Protein AF-A0A829Y9N3-F1 (afdb_monomer_lite)

Radius of gyration: 14.06 Å; chains: 1; bounding box: 29×32×42 Å

Sequence (109 aa):
MARFNVYRGEEMIGGSDLEFGDPPMGVAFGRFIPNERYKGAGAASSGVLSVCTASGVLIEASGGVHLEDQSAELGPDGMEVSVLGIASPEYGTLFPEHVTAYEHRLKSS

Structure (mmCIF, N/CA/C/O backbone):
data_AF-A0A829Y9N3-F1
#
_entry.id   AF-A0A829Y9N3-F1
#
loop_
_atom_site.group_PDB
_atom_site.id
_atom_site.type_symbol
_atom_site.label_atom_id
_atom_site.label_alt_id
_atom_site.label_comp_id
_atom_site.label_asym_id
_atom_site.label_entity_id
_atom_site.label_seq_id
_atom_site.pdbx_PDB_ins_code
_atom_site.Cartn_x
_atom_site.Cartn_y
_atom_site.Cartn_z
_atom_site.occupancy
_atom_site.B_iso_or_equiv
_atom_site.auth_seq_id
_atom_site.auth_comp_id
_atom_site.auth_asym_id
_atom_site.auth_atom_id
_atom_site.pdbx_PDB_model_num
ATOM 1 N N . MET A 1 1 ? 12.412 -9.027 4.104 1.00 63.03 1 MET A N 1
ATOM 2 C CA . MET A 1 1 ? 11.297 -9.071 3.133 1.00 63.03 1 MET A CA 1
ATOM 3 C C . MET A 1 1 ? 10.300 -8.033 3.586 1.00 63.03 1 MET A C 1
ATOM 5 O O . MET A 1 1 ? 10.098 -7.953 4.790 1.00 63.03 1 MET A O 1
ATOM 9 N N . ALA A 1 2 ? 9.762 -7.240 2.659 1.00 80.38 2 ALA A N 1
ATOM 10 C CA . ALA A 1 2 ? 8.780 -6.214 2.990 1.00 80.38 2 ALA A CA 1
ATOM 11 C C . ALA A 1 2 ? 7.503 -6.841 3.575 1.00 80.38 2 ALA A C 1
ATOM 13 O O . ALA A 1 2 ? 7.125 -7.954 3.188 1.00 80.38 2 ALA A O 1
ATOM 14 N N . ARG A 1 3 ? 6.850 -6.137 4.497 1.00 92.12 3 ARG A N 1
ATOM 15 C CA . ARG A 1 3 ? 5.621 -6.581 5.171 1.00 92.12 3 ARG A CA 1
ATOM 16 C C . ARG A 1 3 ? 4.415 -6.632 4.231 1.00 92.12 3 ARG A C 1
ATOM 18 O O . ARG A 1 3 ? 3.527 -7.474 4.413 1.00 92.12 3 ARG A O 1
ATOM 25 N N . PHE A 1 4 ? 4.401 -5.766 3.224 1.00 97.25 4 PHE A N 1
ATOM 26 C CA . PHE A 1 4 ? 3.331 -5.648 2.246 1.00 97.25 4 PHE A CA 1
ATOM 27 C C . PHE A 1 4 ? 3.869 -5.732 0.822 1.00 97.25 4 PHE A C 1
ATOM 29 O O . PHE A 1 4 ? 4.941 -5.220 0.499 1.00 97.25 4 PHE A O 1
ATOM 36 N N . ASN A 1 5 ? 3.092 -6.380 -0.038 1.00 97.19 5 ASN A N 1
ATOM 37 C CA . ASN A 1 5 ? 3.388 -6.573 -1.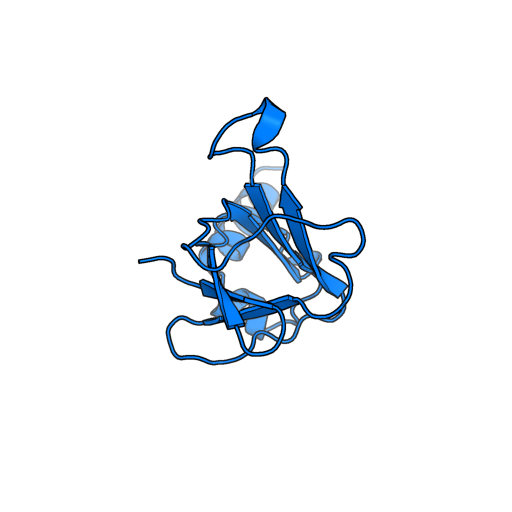448 1.00 97.19 5 ASN A CA 1
ATOM 38 C C . ASN A 1 5 ? 2.532 -5.615 -2.275 1.00 97.19 5 ASN A C 1
ATOM 40 O O . ASN A 1 5 ? 1.315 -5.571 -2.096 1.00 97.19 5 ASN A O 1
ATOM 44 N N . VAL A 1 6 ? 3.159 -4.891 -3.198 1.00 95.62 6 VAL A N 1
ATOM 45 C CA . VAL A 1 6 ? 2.485 -3.946 -4.095 1.00 95.62 6 VAL A CA 1
ATOM 46 C C . VAL A 1 6 ? 2.343 -4.579 -5.471 1.00 95.62 6 VAL A C 1
ATOM 48 O O . VAL A 1 6 ? 3.314 -5.089 -6.043 1.00 95.62 6 VAL A O 1
ATOM 51 N N . TYR A 1 7 ? 1.134 -4.515 -6.010 1.00 94.75 7 TYR A N 1
ATOM 52 C CA . TYR A 1 7 ? 0.770 -5.090 -7.294 1.00 94.75 7 TYR A C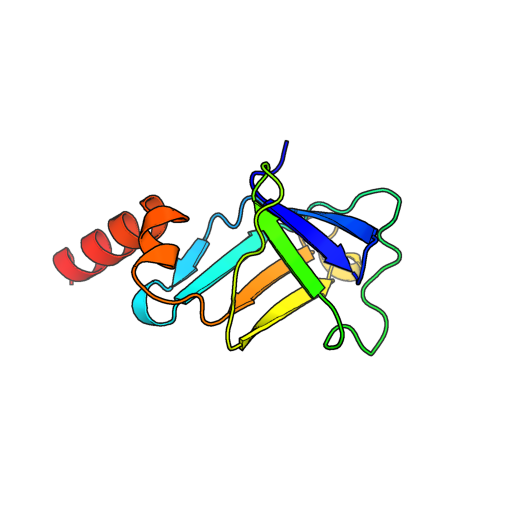A 1
ATOM 53 C C . TYR A 1 7 ? 0.310 -4.016 -8.269 1.00 94.75 7 TYR A C 1
ATOM 55 O O . TYR A 1 7 ? -0.267 -3.004 -7.876 1.00 94.75 7 TYR A O 1
ATOM 63 N N . ARG A 1 8 ? 0.549 -4.274 -9.554 1.00 91.69 8 ARG A N 1
ATOM 64 C CA . ARG A 1 8 ? -0.048 -3.566 -10.684 1.00 91.69 8 ARG A CA 1
ATOM 65 C C . ARG A 1 8 ? -0.848 -4.586 -11.489 1.00 91.69 8 ARG A C 1
ATOM 67 O O . ARG A 1 8 ? -0.270 -5.405 -12.202 1.00 91.69 8 ARG A O 1
ATOM 74 N N . GLY A 1 9 ? -2.171 -4.571 -11.342 1.00 88.88 9 GLY A N 1
ATOM 75 C CA . GLY A 1 9 ? -3.003 -5.692 -11.787 1.00 88.88 9 GLY A CA 1
ATOM 76 C C . GLY A 1 9 ? -2.616 -6.979 -11.051 1.00 88.88 9 GLY A C 1
ATOM 77 O O . GLY A 1 9 ? -2.596 -7.007 -9.827 1.00 88.88 9 GLY A O 1
ATOM 78 N N . GLU A 1 10 ? -2.269 -8.031 -11.790 1.00 88.88 10 GLU A N 1
ATOM 79 C CA . GLU A 1 10 ? -1.844 -9.322 -11.220 1.00 88.88 10 GLU A CA 1
ATOM 80 C C . GLU A 1 10 ? -0.326 -9.402 -10.962 1.00 88.88 10 GLU A C 1
ATOM 82 O O . GLU A 1 10 ? 0.169 -10.370 -10.381 1.00 88.88 10 GLU A O 1
ATOM 87 N N . GLU A 1 11 ? 0.442 -8.396 -11.389 1.00 91.56 11 GLU A N 1
ATOM 88 C CA . GLU A 1 11 ? 1.900 -8.420 -11.318 1.00 91.56 11 GLU A CA 1
ATOM 89 C C . GLU A 1 11 ? 2.412 -7.779 -10.023 1.00 91.56 11 GLU A C 1
ATOM 91 O O . GLU A 1 11 ? 2.203 -6.589 -9.786 1.00 91.56 11 GLU A O 1
ATOM 96 N N . MET A 1 12 ? 3.131 -8.543 -9.192 1.00 93.69 12 MET A N 1
ATOM 97 C CA . MET A 1 12 ? 3.847 -7.982 -8.041 1.00 93.69 12 MET A CA 1
ATOM 98 C C . MET A 1 12 ? 5.024 -7.142 -8.544 1.00 93.69 12 MET A C 1
ATOM 100 O O . MET A 1 12 ? 5.968 -7.689 -9.122 1.00 93.69 12 MET A O 1
ATOM 104 N N . ILE A 1 13 ? 4.990 -5.834 -8.293 1.00 94.50 13 ILE A N 1
ATOM 105 C CA . ILE A 1 13 ? 6.010 -4.871 -8.744 1.00 94.50 13 ILE A CA 1
ATOM 106 C C . ILE A 1 13 ? 7.004 -4.486 -7.643 1.00 94.50 13 ILE A C 1
ATOM 108 O O . ILE A 1 13 ? 8.040 -3.894 -7.928 1.00 94.50 13 ILE A O 1
ATOM 112 N N . GLY A 1 14 ? 6.724 -4.830 -6.388 1.00 95.31 14 GLY A N 1
ATOM 113 C CA . GLY A 1 14 ? 7.618 -4.545 -5.272 1.00 95.31 14 GLY A CA 1
ATOM 114 C C . GLY A 1 14 ? 6.937 -4.733 -3.926 1.00 95.31 14 GLY A C 1
ATOM 115 O O . GLY A 1 14 ? 5.917 -5.419 -3.823 1.00 95.31 14 GLY A O 1
ATOM 116 N N . GLY A 1 15 ? 7.493 -4.109 -2.895 1.00 96.81 15 GLY A N 1
ATOM 117 C CA . GLY A 1 15 ? 6.932 -4.145 -1.550 1.00 96.81 15 GLY A CA 1
ATOM 118 C C . GLY A 1 15 ? 7.201 -2.874 -0.759 1.00 96.81 15 GLY A C 1
ATOM 119 O O . GLY A 1 15 ? 7.982 -2.025 -1.179 1.00 96.81 15 GLY A O 1
ATOM 120 N N . SER A 1 16 ? 6.543 -2.755 0.385 1.00 97.00 16 SER A N 1
ATOM 121 C CA . SER A 1 16 ? 6.755 -1.686 1.361 1.00 97.00 16 SER A CA 1
ATOM 122 C C . SER A 1 16 ? 6.473 -2.205 2.765 1.00 97.00 16 SER A C 1
ATOM 124 O O . SER A 1 16 ? 5.704 -3.157 2.935 1.00 97.00 16 SER A O 1
ATOM 126 N N . ASP A 1 17 ? 7.098 -1.595 3.767 1.00 96.62 17 ASP A N 1
ATOM 127 C CA . ASP A 1 17 ? 6.761 -1.851 5.166 1.00 96.62 17 ASP A CA 1
ATOM 128 C C . ASP A 1 17 ? 5.610 -0.966 5.655 1.00 96.62 17 ASP A C 1
ATOM 130 O O . ASP A 1 17 ? 5.019 -1.291 6.687 1.00 96.62 17 ASP A O 1
ATOM 134 N N . LEU A 1 18 ? 5.233 0.059 4.870 1.00 96.81 18 LEU A N 1
ATOM 135 C CA . LEU A 1 18 ? 4.202 1.042 5.204 1.00 96.81 18 LEU A CA 1
ATOM 136 C C . LEU A 1 18 ? 4.401 1.549 6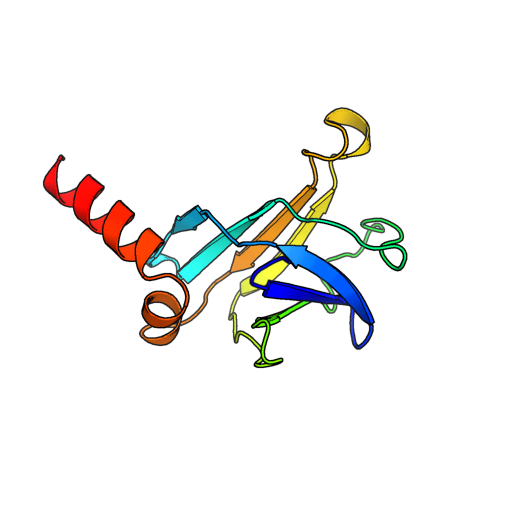.638 1.00 96.81 18 LEU A C 1
ATOM 138 O O . LEU A 1 18 ? 3.512 1.437 7.475 1.00 96.81 18 LEU A O 1
ATOM 142 N N . GLU A 1 19 ? 5.617 2.006 6.929 1.00 95.69 19 GLU A N 1
ATOM 143 C CA . GLU A 1 19 ? 6.125 2.305 8.270 1.00 95.69 19 GLU A CA 1
ATOM 144 C C . GLU A 1 19 ? 5.531 3.566 8.925 1.00 95.69 19 GLU A C 1
ATOM 146 O O . GLU A 1 19 ? 5.744 3.804 10.120 1.00 95.69 19 GLU A O 1
ATOM 151 N N . PHE A 1 20 ? 4.800 4.379 8.160 1.00 96.12 20 PHE A N 1
ATOM 152 C CA . PHE A 1 20 ? 4.167 5.607 8.625 1.00 96.12 20 PHE A CA 1
ATOM 153 C C . PHE A 1 20 ? 2.669 5.627 8.320 1.00 96.12 20 PHE A C 1
ATOM 155 O O . PHE A 1 20 ? 2.161 4.919 7.450 1.00 96.12 20 PHE A O 1
ATOM 162 N N . GLY A 1 21 ? 1.932 6.483 9.031 1.00 95.75 21 GLY A N 1
ATOM 163 C CA . GLY A 1 21 ? 0.514 6.656 8.755 1.00 95.75 21 GLY A CA 1
ATOM 164 C C . GLY A 1 21 ? -0.211 7.693 9.603 1.00 95.75 21 GLY A C 1
ATOM 165 O O . GLY A 1 21 ? 0.319 8.242 10.575 1.00 95.75 21 GLY A O 1
ATOM 166 N N . ASP A 1 22 ? -1.463 7.913 9.219 1.00 95.62 22 ASP A N 1
ATOM 167 C CA . ASP A 1 22 ? -2.451 8.780 9.856 1.00 95.62 22 ASP A CA 1
ATOM 168 C C . ASP A 1 22 ? -3.701 7.935 10.176 1.00 95.62 22 ASP A C 1
ATOM 170 O O . ASP A 1 22 ? -4.559 7.737 9.307 1.00 95.62 22 ASP A O 1
ATOM 174 N N . PRO A 1 23 ? -3.798 7.375 11.404 1.00 93.56 23 PRO A N 1
ATOM 175 C CA . PRO A 1 23 ? -4.902 6.494 11.777 1.00 93.56 23 PRO A CA 1
ATOM 176 C C . PRO A 1 23 ? -6.301 7.122 11.652 1.00 93.56 23 PRO A C 1
ATOM 178 O O . PRO A 1 23 ? -7.178 6.443 11.117 1.00 93.56 23 PRO A O 1
ATOM 181 N N . PRO A 1 24 ? -6.550 8.382 12.077 1.00 93.31 24 PRO A N 1
ATOM 182 C CA . PRO A 1 24 ? -7.827 9.062 11.834 1.00 93.31 24 PRO A CA 1
ATOM 183 C C . PRO A 1 24 ? -8.295 9.068 10.376 1.00 93.31 24 PRO A C 1
ATOM 185 O O . PRO A 1 24 ? -9.496 8.980 10.128 1.00 93.31 24 PRO A O 1
ATOM 188 N N . MET A 1 25 ? -7.363 9.169 9.426 1.00 94.88 25 MET A N 1
ATOM 189 C CA . MET A 1 25 ? -7.658 9.206 7.990 1.00 94.88 25 MET A CA 1
ATOM 190 C C . MET A 1 25 ? -7.579 7.825 7.320 1.00 94.88 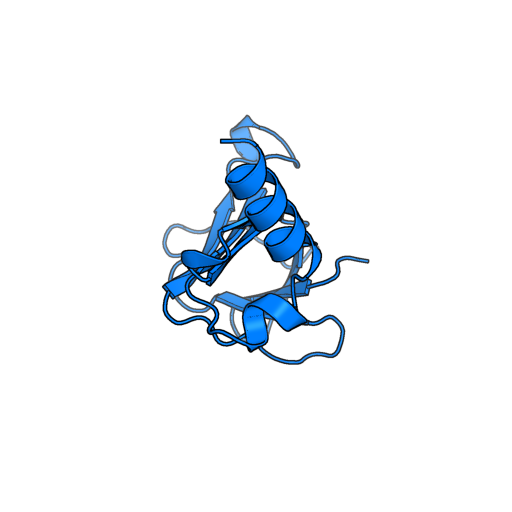25 MET A C 1
ATOM 192 O O . MET A 1 25 ? -7.883 7.699 6.132 1.00 94.88 25 MET A O 1
ATOM 196 N N . GLY A 1 26 ? -7.165 6.786 8.053 1.00 96.50 26 GLY A N 1
ATOM 197 C CA . GLY A 1 26 ? -6.941 5.448 7.507 1.00 96.50 26 GLY A CA 1
ATOM 198 C C . GLY A 1 26 ? -5.824 5.412 6.461 1.00 96.50 26 GLY A C 1
ATOM 199 O O . GLY A 1 26 ? -5.934 4.679 5.480 1.00 96.50 26 GLY A O 1
ATOM 200 N N . VAL A 1 27 ? -4.790 6.243 6.617 1.00 97.31 27 VAL A N 1
ATOM 201 C CA . VAL A 1 27 ? -3.687 6.367 5.649 1.00 97.31 27 VAL A CA 1
ATOM 202 C C . VAL A 1 27 ? -2.452 5.646 6.165 1.00 97.31 27 VAL A C 1
ATOM 204 O O . VAL A 1 27 ? -2.011 5.924 7.276 1.00 97.31 27 VAL A O 1
ATOM 207 N N . ALA A 1 28 ? -1.869 4.765 5.355 1.00 98.00 28 ALA A N 1
ATOM 208 C CA . ALA A 1 28 ? -0.571 4.145 5.616 1.00 98.00 28 ALA A CA 1
ATOM 209 C C . ALA A 1 28 ? 0.352 4.370 4.417 1.00 98.00 28 ALA A C 1
ATOM 211 O O . ALA A 1 28 ? -0.082 4.221 3.275 1.00 98.00 28 ALA A O 1
ATOM 212 N N . PHE A 1 29 ? 1.605 4.730 4.658 1.00 97.25 29 PHE A N 1
ATOM 213 C CA . PHE A 1 29 ? 2.573 5.024 3.607 1.00 97.25 29 PHE A CA 1
ATOM 214 C C . PHE A 1 29 ? 3.988 4.666 4.042 1.00 97.25 29 PHE A C 1
ATOM 216 O O . PHE A 1 29 ? 4.273 4.497 5.230 1.00 97.25 29 PHE A O 1
ATOM 223 N N . GLY A 1 30 ? 4.874 4.516 3.069 1.00 96.38 30 GLY A N 1
ATOM 224 C CA . GLY A 1 30 ? 6.260 4.181 3.335 1.00 96.38 30 GLY A CA 1
ATOM 225 C C . GLY A 1 30 ? 7.054 3.949 2.068 1.00 96.38 30 GLY A C 1
ATOM 226 O O . GLY A 1 30 ? 6.522 3.959 0.949 1.00 96.38 30 GLY A O 1
ATOM 227 N N . ARG A 1 31 ? 8.348 3.699 2.248 1.00 95.88 31 ARG A N 1
ATOM 228 C CA . ARG A 1 31 ? 9.257 3.493 1.124 1.00 95.88 31 ARG A CA 1
ATOM 229 C C . ARG A 1 31 ? 8.786 2.332 0.251 1.00 95.88 31 ARG A C 1
ATOM 231 O O . ARG A 1 31 ? 8.516 1.232 0.742 1.00 95.88 31 ARG A O 1
ATOM 238 N N . PHE A 1 32 ? 8.762 2.550 -1.057 1.00 95.69 32 PHE A N 1
ATOM 239 C CA . PHE A 1 32 ? 8.553 1.495 -2.036 1.00 95.69 32 PHE A CA 1
ATOM 240 C C . PHE A 1 32 ? 9.890 0.875 -2.454 1.00 95.69 32 PHE A C 1
ATOM 242 O O . PHE A 1 32 ? 10.835 1.557 -2.852 1.00 95.69 32 PHE A O 1
ATOM 249 N N . ILE A 1 33 ? 9.965 -0.450 -2.364 1.00 95.31 33 ILE A N 1
ATOM 250 C CA . ILE A 1 33 ? 11.116 -1.256 -2.760 1.00 95.31 33 ILE A CA 1
ATOM 251 C C . ILE A 1 33 ? 10.736 -1.982 -4.059 1.00 95.31 33 ILE A C 1
ATOM 253 O O . ILE A 1 33 ? 10.040 -3.004 -4.000 1.00 95.31 33 ILE A O 1
ATOM 257 N N . PRO A 1 34 ? 11.149 -1.468 -5.232 1.00 94.50 34 PRO A N 1
ATOM 258 C CA . PRO A 1 34 ? 10.817 -2.079 -6.512 1.00 94.50 34 PRO A CA 1
ATOM 259 C C . PRO A 1 34 ? 11.516 -3.427 -6.689 1.00 94.50 34 PRO A C 1
ATOM 261 O O . PRO A 1 34 ? 12.632 -3.644 -6.214 1.00 94.50 34 PRO A O 1
ATOM 264 N N . ASN A 1 35 ? 10.882 -4.321 -7.442 1.00 93.81 35 ASN A N 1
ATOM 265 C CA . ASN A 1 35 ? 11.525 -5.513 -7.989 1.00 93.81 35 ASN A CA 1
ATOM 266 C C . ASN A 1 35 ? 11.781 -5.349 -9.503 1.00 93.81 35 ASN A C 1
ATOM 268 O O . ASN A 1 35 ? 11.468 -4.322 -10.099 1.00 93.81 35 ASN A O 1
ATOM 272 N N . GLU A 1 36 ? 12.315 -6.383 -10.154 1.00 93.12 36 GLU A N 1
ATOM 273 C CA . GLU A 1 36 ? 12.664 -6.363 -11.587 1.00 93.12 36 GLU A CA 1
ATOM 274 C C . GLU A 1 36 ? 11.476 -6.103 -12.539 1.00 93.12 36 GLU A C 1
ATOM 276 O O . GLU A 1 36 ? 11.670 -5.724 -13.703 1.00 93.12 36 GLU A O 1
ATOM 281 N N . ARG A 1 37 ? 10.244 -6.315 -12.064 1.00 91.69 37 ARG A N 1
ATOM 282 C CA . ARG A 1 37 ? 9.001 -6.092 -12.814 1.00 91.69 37 ARG A CA 1
ATOM 283 C C . ARG A 1 37 ? 8.542 -4.639 -12.761 1.00 91.69 37 ARG A C 1
ATOM 285 O O . ARG A 1 37 ? 7.794 -4.208 -13.632 1.00 91.69 37 ARG A O 1
ATOM 292 N N . TYR A 1 38 ? 9.038 -3.845 -11.815 1.00 92.00 38 TYR A N 1
ATOM 293 C CA . TYR A 1 38 ? 8.781 -2.413 -11.804 1.00 92.00 38 TYR A CA 1
ATOM 294 C C . TYR A 1 38 ? 9.466 -1.728 -12.995 1.00 92.00 38 TYR A C 1
ATOM 296 O O . TYR A 1 38 ? 10.691 -1.720 -13.111 1.00 92.00 38 TYR A O 1
ATOM 304 N N . LYS A 1 39 ? 8.668 -1.151 -13.900 1.00 86.50 39 LYS A N 1
ATOM 305 C CA . LYS A 1 39 ? 9.143 -0.420 -15.094 1.00 86.50 39 LYS A CA 1
ATOM 306 C C . LYS A 1 39 ? 8.961 1.100 -14.990 1.00 86.50 39 LYS A C 1
ATOM 308 O O . LYS A 1 39 ? 8.959 1.779 -16.012 1.00 86.50 39 LYS A O 1
ATOM 313 N N . GLY A 1 40 ? 8.782 1.620 -13.775 1.00 83.88 40 GLY A N 1
ATOM 314 C CA . GLY A 1 40 ? 8.520 3.035 -13.513 1.00 83.88 40 GLY A CA 1
ATOM 315 C C . GLY A 1 40 ? 7.035 3.379 -13.360 1.00 83.88 40 GLY A C 1
ATOM 316 O O . GLY A 1 40 ? 6.122 2.609 -13.717 1.00 83.88 40 GLY A O 1
ATOM 317 N N . ALA A 1 41 ? 6.796 4.568 -12.815 1.00 68.69 41 ALA A N 1
ATOM 318 C CA . ALA A 1 41 ? 5.497 5.218 -12.779 1.00 68.69 41 ALA A CA 1
ATOM 319 C C . ALA A 1 41 ? 5.258 5.889 -14.141 1.00 68.69 41 ALA A C 1
ATOM 321 O O . ALA A 1 41 ? 5.594 7.048 -14.358 1.00 68.69 41 ALA A O 1
ATOM 322 N N . GLY A 1 42 ? 4.734 5.142 -15.119 1.00 61.75 42 GLY A N 1
ATOM 323 C CA . GLY A 1 42 ? 4.234 5.760 -16.352 1.00 61.75 42 GLY A CA 1
ATOM 324 C C . GLY A 1 42 ? 3.161 6.815 -16.039 1.00 61.75 42 GLY A C 1
ATOM 325 O O . GLY A 1 42 ? 2.572 6.787 -14.962 1.00 61.75 42 GLY A O 1
ATOM 326 N N . ALA A 1 43 ? 2.866 7.707 -16.990 1.00 51.38 43 ALA A N 1
ATOM 327 C CA . ALA A 1 43 ? 1.991 8.887 -16.845 1.00 51.38 43 ALA A CA 1
ATOM 328 C C . ALA A 1 43 ? 0.523 8.642 -16.385 1.00 51.38 43 ALA A C 1
ATOM 330 O O . ALA A 1 43 ? -0.287 9.562 -16.418 1.00 51.38 43 ALA A O 1
ATOM 331 N N . ALA A 1 44 ? 0.152 7.424 -15.977 1.00 48.31 44 ALA A N 1
ATOM 332 C CA . ALA A 1 44 ? -1.198 7.022 -15.582 1.00 48.31 44 ALA A CA 1
ATOM 333 C C . ALA A 1 44 ? -1.189 5.957 -14.459 1.00 48.31 44 ALA A C 1
ATOM 335 O O . ALA A 1 44 ? -1.810 4.901 -14.582 1.00 48.31 44 ALA A O 1
ATOM 336 N N . SER A 1 45 ? -0.467 6.193 -13.360 1.00 52.09 45 SER A N 1
ATOM 337 C CA . SER A 1 45 ? -0.366 5.250 -12.230 1.00 52.09 45 SER A CA 1
ATOM 338 C C . SER A 1 45 ? -1.640 5.105 -11.376 1.00 52.09 45 SER A C 1
ATOM 340 O O . SER A 1 45 ? -1.686 4.214 -10.534 1.00 52.09 45 SER A O 1
ATOM 342 N N . SER A 1 46 ? -2.703 5.884 -11.616 1.00 51.75 46 SER A N 1
ATOM 343 C CA . SER A 1 46 ? -3.953 5.834 -10.827 1.00 51.75 46 SER A CA 1
ATOM 344 C C . SER A 1 46 ? -4.868 4.623 -11.081 1.00 51.75 46 SER A C 1
ATOM 346 O O . SER A 1 46 ? -5.920 4.533 -10.460 1.00 51.75 46 SER A O 1
ATOM 348 N N . GLY A 1 47 ? -4.543 3.705 -11.999 1.00 58.72 47 GLY A N 1
ATOM 349 C CA . GLY A 1 47 ? -5.546 2.754 -12.502 1.00 58.72 47 GLY A CA 1
ATOM 350 C C . GLY A 1 47 ? -5.752 1.441 -11.734 1.00 58.72 47 GLY A C 1
ATOM 351 O O . GLY A 1 47 ? -6.887 0.992 -11.628 1.00 58.72 47 GLY A O 1
ATOM 352 N N . VAL A 1 48 ? -4.692 0.758 -11.282 1.00 77.25 48 VAL A N 1
ATOM 353 C CA . VAL A 1 48 ? -4.801 -0.652 -10.826 1.00 77.25 48 VAL A CA 1
ATOM 354 C C . VAL A 1 48 ? -3.697 -1.027 -9.828 1.00 77.25 48 VAL A C 1
ATOM 356 O O . VAL A 1 48 ? -3.065 -2.078 -9.955 1.00 77.25 48 VAL A O 1
ATOM 359 N N . LEU A 1 49 ? -3.374 -0.142 -8.885 1.00 92.62 49 LEU A N 1
ATOM 360 C CA . LEU A 1 49 ? -2.479 -0.520 -7.795 1.00 92.62 49 LEU A CA 1
ATOM 361 C C . LEU A 1 49 ? -3.279 -1.161 -6.665 1.00 92.62 49 LEU A C 1
ATOM 363 O O . LEU A 1 49 ? -4.329 -0.658 -6.270 1.00 92.62 49 LEU A O 1
ATOM 367 N N . SER A 1 50 ? -2.756 -2.258 -6.136 1.00 95.19 50 SER A N 1
ATOM 368 C CA . SER A 1 50 ? -3.297 -2.918 -4.953 1.00 95.19 50 SER A CA 1
ATOM 369 C C . SER A 1 50 ? -2.167 -3.316 -4.016 1.00 95.19 50 SER A C 1
ATOM 371 O O . SER A 1 50 ? -1.039 -3.569 -4.445 1.00 95.19 50 SER A O 1
ATOM 373 N N . VAL A 1 51 ? -2.471 -3.372 -2.723 1.00 96.44 51 VAL A N 1
ATOM 374 C CA . VAL A 1 51 ? -1.529 -3.827 -1.703 1.00 96.44 51 VAL A CA 1
ATOM 375 C C . VAL A 1 51 ? -2.103 -5.051 -1.019 1.00 96.44 51 VAL A C 1
ATOM 377 O O . VAL A 1 51 ? -3.252 -5.045 -0.586 1.00 96.44 51 VAL A O 1
ATOM 380 N N . CYS A 1 52 ? -1.281 -6.087 -0.899 1.00 96.62 52 CYS A N 1
ATOM 381 C CA . CYS A 1 52 ? -1.608 -7.265 -0.116 1.00 96.62 52 CYS A CA 1
ATOM 382 C C . CYS A 1 52 ? -0.644 -7.403 1.060 1.00 96.62 52 CYS A C 1
ATOM 384 O O . CYS A 1 52 ? 0.534 -7.052 0.969 1.00 96.62 52 CYS A O 1
ATOM 386 N N . THR A 1 53 ? -1.113 -7.998 2.151 1.00 95.25 53 THR A N 1
ATOM 387 C CA . THR A 1 53 ? -0.235 -8.483 3.222 1.00 95.25 53 THR A CA 1
ATOM 388 C C . THR A 1 53 ? 0.748 -9.530 2.686 1.00 95.25 53 THR A C 1
ATOM 390 O O . THR A 1 53 ? 0.536 -10.123 1.622 1.00 95.25 53 THR A O 1
ATOM 393 N N . ALA A 1 54 ? 1.812 -9.822 3.439 1.00 90.19 54 ALA A N 1
ATOM 394 C CA . ALA A 1 54 ? 2.734 -10.915 3.115 1.00 90.19 54 ALA A CA 1
ATOM 395 C C . ALA A 1 54 ? 2.029 -12.275 2.904 1.00 90.19 54 ALA A C 1
ATOM 397 O O . ALA A 1 54 ? 2.510 -13.098 2.129 1.00 90.19 54 ALA A O 1
ATOM 398 N N . SER A 1 55 ? 0.868 -12.485 3.536 1.00 90.25 55 SER A N 1
ATOM 399 C CA . SER A 1 55 ? 0.035 -13.688 3.390 1.00 90.25 55 SER A CA 1
ATOM 400 C C . SER A 1 55 ? -0.911 -13.656 2.179 1.00 90.25 55 SER A C 1
ATOM 402 O O . SER A 1 55 ? -1.686 -14.590 1.995 1.00 90.25 55 SER A O 1
ATOM 404 N N . GLY A 1 56 ? -0.882 -12.596 1.365 1.00 91.56 56 GLY A N 1
ATOM 405 C CA . GLY A 1 56 ? -1.694 -12.464 0.150 1.00 91.56 56 GLY A CA 1
ATOM 406 C C . GLY A 1 56 ? -3.106 -11.908 0.359 1.00 91.56 56 GLY A C 1
ATOM 407 O O . GLY A 1 56 ? -3.903 -11.936 -0.571 1.00 91.56 56 GLY A O 1
ATOM 408 N N . VAL A 1 57 ? -3.426 -11.390 1.549 1.00 94.12 57 VAL A N 1
ATOM 409 C CA . VAL A 1 57 ? -4.731 -10.757 1.819 1.00 94.12 57 VAL A CA 1
ATOM 410 C C . VAL A 1 57 ? -4.726 -9.329 1.284 1.00 94.12 57 VAL A C 1
ATOM 412 O O . VAL A 1 57 ? -3.845 -8.560 1.668 1.00 94.12 57 VAL A O 1
ATOM 415 N N . LEU A 1 58 ? -5.689 -8.991 0.423 1.00 95.25 58 LEU A N 1
ATOM 416 C CA . LEU A 1 58 ? -5.887 -7.645 -0.118 1.00 95.25 58 LEU A CA 1
ATOM 417 C C . LEU A 1 58 ? -6.270 -6.661 0.996 1.00 95.25 58 LEU A C 1
ATOM 419 O O . LEU A 1 58 ? -7.108 -6.985 1.833 1.00 95.25 58 LEU A O 1
ATOM 423 N N . ILE A 1 59 ? -5.665 -5.474 0.990 1.00 95.44 59 ILE A N 1
ATOM 424 C CA . ILE A 1 59 ? -6.048 -4.364 1.867 1.00 95.44 59 ILE A CA 1
ATOM 425 C C . ILE A 1 59 ? -7.092 -3.515 1.145 1.00 95.44 59 ILE A C 1
ATOM 427 O O . ILE A 1 59 ? -6.787 -2.870 0.140 1.00 95.44 59 ILE A O 1
ATOM 431 N N . GLU A 1 60 ? -8.310 -3.494 1.677 1.00 94.81 60 GLU A N 1
ATOM 432 C CA . GLU A 1 60 ? -9.394 -2.662 1.158 1.00 94.81 60 GLU A CA 1
ATOM 433 C C . GLU A 1 60 ? -9.175 -1.193 1.553 1.00 94.81 60 GLU A C 1
ATOM 435 O O . GLU A 1 60 ? -9.098 -0.843 2.734 1.00 94.81 60 GLU A O 1
ATOM 440 N N . ALA A 1 61 ? -9.065 -0.320 0.551 1.00 93.38 61 ALA A N 1
ATOM 441 C CA . ALA A 1 61 ? -8.721 1.087 0.728 1.00 93.38 61 ALA A CA 1
ATOM 442 C C . ALA A 1 61 ? -9.636 1.968 -0.132 1.00 93.38 61 ALA A C 1
ATOM 444 O O . ALA A 1 61 ? -9.561 1.951 -1.361 1.00 93.38 61 ALA A O 1
ATOM 445 N N . SER A 1 62 ? -10.504 2.753 0.509 1.00 93.88 62 SER A N 1
ATOM 446 C CA . SER A 1 62 ? -11.519 3.566 -0.188 1.00 93.88 62 SER A CA 1
ATOM 447 C C . SER A 1 62 ? -10.934 4.678 -1.066 1.00 93.88 62 SER A C 1
ATOM 449 O O . SER A 1 62 ? -11.536 5.050 -2.071 1.00 93.88 62 SER A O 1
ATOM 451 N N . GLY A 1 63 ? -9.757 5.193 -0.707 1.00 92.06 63 GLY A N 1
ATOM 452 C CA . GLY A 1 63 ? -8.992 6.158 -1.494 1.00 92.06 63 GLY A CA 1
ATOM 453 C C . GLY A 1 63 ? -7.968 5.514 -2.433 1.00 92.06 63 GLY A C 1
ATOM 454 O O . GLY A 1 63 ? -7.277 6.237 -3.142 1.00 92.06 63 GLY A O 1
ATOM 455 N N . GLY A 1 64 ? -7.861 4.182 -2.454 1.00 93.12 64 GLY A N 1
ATOM 456 C CA . GLY A 1 64 ? -6.955 3.440 -3.329 1.00 93.12 64 GLY A CA 1
ATOM 457 C C . GLY A 1 64 ? -5.476 3.506 -2.935 1.00 93.12 64 GLY A C 1
ATOM 458 O O . GLY A 1 64 ? -5.101 3.963 -1.852 1.00 93.12 64 GLY A O 1
ATOM 459 N N . VAL A 1 65 ? -4.628 3.013 -3.840 1.00 94.06 65 VAL A N 1
ATOM 460 C CA . VAL A 1 65 ? -3.171 2.927 -3.675 1.00 94.06 65 VAL A CA 1
ATOM 461 C C . VAL A 1 65 ? -2.489 3.862 -4.668 1.00 94.06 65 VAL A C 1
ATOM 463 O O . VAL A 1 65 ? -2.773 3.824 -5.865 1.00 94.06 65 VAL A O 1
ATOM 466 N N . HIS A 1 66 ? -1.565 4.674 -4.170 1.00 92.88 66 HIS A N 1
ATOM 467 C CA . HIS A 1 66 ? -0.788 5.638 -4.940 1.00 92.88 66 HIS A CA 1
ATOM 468 C C . HIS A 1 66 ? 0.693 5.294 -4.845 1.00 92.88 66 HIS A C 1
ATOM 470 O O . HIS A 1 66 ? 1.165 4.880 -3.791 1.00 92.88 66 HIS A O 1
ATOM 476 N N . LEU A 1 67 ? 1.416 5.467 -5.948 1.00 92.38 67 LEU A N 1
ATOM 477 C CA . LEU A 1 67 ? 2.862 5.295 -5.999 1.00 92.38 67 LEU A CA 1
ATOM 478 C C . LEU A 1 67 ? 3.477 6.553 -6.594 1.00 92.38 67 LEU A C 1
ATOM 480 O O . LEU A 1 67 ? 3.139 6.937 -7.718 1.00 92.38 67 LEU A O 1
ATOM 484 N N . GLU A 1 68 ? 4.375 7.160 -5.833 1.00 92.00 68 GLU A N 1
ATOM 485 C CA . GLU A 1 68 ? 5.194 8.285 -6.250 1.00 92.00 68 GLU A CA 1
ATOM 486 C C . GLU A 1 68 ? 6.615 7.793 -6.545 1.00 92.00 68 GLU A C 1
ATOM 488 O O . GLU A 1 68 ? 7.201 7.039 -5.770 1.00 92.00 68 GLU A O 1
ATOM 493 N N . ASP A 1 69 ? 7.152 8.188 -7.700 1.00 91.88 69 ASP A N 1
ATOM 494 C CA . ASP A 1 69 ? 8.489 7.807 -8.153 1.00 91.88 69 ASP A CA 1
ATOM 495 C C . ASP A 1 69 ? 9.300 9.054 -8.495 1.00 91.88 69 ASP A C 1
ATOM 497 O O . ASP A 1 69 ? 9.261 9.567 -9.614 1.00 91.88 69 ASP A O 1
ATOM 501 N N . GLN A 1 70 ? 10.043 9.533 -7.504 1.00 91.06 70 GLN A N 1
ATOM 502 C CA . GLN A 1 70 ? 11.029 10.602 -7.627 1.00 91.06 70 GLN A CA 1
ATOM 503 C C . GLN A 1 70 ? 12.455 10.031 -7.655 1.00 91.06 70 GLN A C 1
ATOM 505 O O . GLN A 1 70 ? 13.426 10.737 -7.369 1.00 91.06 70 GLN A O 1
ATOM 510 N N . SER A 1 71 ? 12.622 8.747 -8.004 1.00 89.88 71 SER A N 1
ATOM 511 C CA . SER A 1 71 ? 13.933 8.090 -7.945 1.00 89.88 71 SER A CA 1
ATOM 512 C C . SER A 1 71 ? 14.970 8.678 -8.900 1.00 89.88 71 SER A C 1
ATOM 514 O O . SER A 1 71 ? 16.171 8.561 -8.655 1.00 89.88 71 SER A O 1
ATOM 516 N N . ALA A 1 72 ? 14.519 9.359 -9.955 1.00 88.88 72 ALA A N 1
ATOM 517 C CA . ALA A 1 72 ? 15.386 10.094 -10.870 1.00 88.88 72 ALA A CA 1
ATOM 518 C C . ALA A 1 72 ? 16.124 11.261 -10.187 1.00 88.88 72 ALA A C 1
ATOM 520 O O . ALA A 1 72 ? 17.252 11.569 -10.568 1.00 88.88 72 ALA A O 1
ATOM 521 N N . GLU A 1 73 ? 15.507 11.892 -9.185 1.00 90.88 73 GLU A N 1
ATOM 522 C CA . GLU A 1 73 ? 16.050 13.068 -8.492 1.00 90.88 73 GLU A CA 1
ATOM 523 C C . GLU A 1 73 ? 16.622 12.710 -7.115 1.00 90.88 73 GLU A C 1
ATOM 525 O O . GLU A 1 73 ? 17.678 13.211 -6.731 1.00 90.88 73 GLU A O 1
ATOM 530 N N . LEU A 1 74 ? 15.952 11.812 -6.387 1.00 89.56 74 LEU A N 1
ATOM 531 C CA . LEU A 1 74 ? 16.259 11.468 -4.994 1.00 89.56 74 LEU A CA 1
ATOM 532 C C . LEU A 1 74 ? 16.917 10.086 -4.834 1.00 89.56 74 LEU A C 1
ATOM 534 O O . LEU A 1 74 ? 17.192 9.643 -3.718 1.00 89.56 74 LEU A O 1
ATOM 538 N N . GLY A 1 75 ? 17.189 9.387 -5.938 1.00 89.12 75 GLY A N 1
ATOM 539 C CA . GLY A 1 75 ? 17.744 8.036 -5.919 1.00 89.12 75 GLY A CA 1
ATOM 540 C C . GLY A 1 75 ? 16.750 6.981 -5.408 1.00 89.12 75 GLY A C 1
ATOM 541 O O . GLY A 1 75 ? 15.549 7.228 -5.330 1.00 89.12 75 GLY A O 1
ATOM 542 N N . PRO A 1 76 ? 17.216 5.777 -5.035 1.00 83.94 76 PRO A N 1
ATOM 543 C CA . PRO A 1 76 ? 16.343 4.653 -4.672 1.00 83.94 76 PRO A CA 1
ATOM 544 C C . PRO A 1 76 ? 15.423 4.883 -3.463 1.00 83.94 76 PRO A C 1
ATOM 546 O O . PRO A 1 76 ? 14.547 4.056 -3.206 1.00 83.94 76 PRO A O 1
ATOM 549 N N . ASP A 1 77 ? 15.663 5.937 -2.683 1.00 88.56 77 ASP A N 1
ATOM 550 C CA . ASP A 1 77 ? 14.861 6.316 -1.517 1.00 88.56 77 ASP A CA 1
ATOM 551 C C . ASP A 1 77 ? 13.691 7.243 -1.906 1.00 88.56 77 ASP A C 1
ATOM 553 O O . ASP A 1 77 ? 12.766 7.412 -1.123 1.00 88.56 77 ASP A O 1
ATOM 557 N N . GLY A 1 78 ? 13.690 7.796 -3.125 1.00 91.44 78 GLY A N 1
ATOM 558 C CA . GLY A 1 78 ? 12.651 8.688 -3.651 1.00 91.44 78 GLY A CA 1
ATOM 559 C C . GLY A 1 78 ? 11.380 8.005 -4.148 1.00 91.44 78 GLY A C 1
ATOM 560 O O . GLY A 1 78 ? 10.641 8.609 -4.918 1.00 91.44 78 GLY A O 1
ATOM 561 N N . MET A 1 79 ? 11.155 6.738 -3.803 1.00 93.88 79 MET A N 1
ATOM 562 C CA . MET A 1 79 ? 9.938 6.017 -4.174 1.00 93.88 79 MET A CA 1
ATOM 563 C C . MET A 1 79 ? 9.103 5.749 -2.932 1.00 93.88 79 MET A C 1
ATOM 565 O O . MET A 1 79 ? 9.580 5.122 -1.984 1.00 93.88 79 MET A O 1
ATOM 569 N N . GLU A 1 80 ? 7.843 6.159 -2.971 1.00 95.31 80 GLU A N 1
ATOM 570 C CA . GLU A 1 80 ? 6.895 6.009 -1.871 1.00 95.31 80 GLU A CA 1
ATOM 571 C C . GLU A 1 80 ? 5.600 5.377 -2.379 1.00 95.31 80 GLU A C 1
ATOM 573 O O . GLU A 1 80 ? 5.140 5.645 -3.493 1.00 95.31 80 GLU A O 1
ATOM 578 N N . VAL A 1 81 ? 5.011 4.513 -1.557 1.00 95.38 81 VAL A N 1
ATOM 579 C CA . VAL A 1 81 ? 3.663 3.991 -1.773 1.00 95.38 81 VAL A CA 1
ATOM 580 C C . VAL A 1 81 ? 2.766 4.417 -0.621 1.00 95.38 81 VAL A C 1
ATOM 582 O O . VAL A 1 81 ? 3.155 4.331 0.542 1.00 95.38 81 VAL A O 1
ATOM 585 N N . SER A 1 82 ? 1.549 4.828 -0.964 1.00 96.06 82 SER A N 1
ATOM 586 C CA . SER A 1 82 ? 0.541 5.324 -0.030 1.00 96.06 82 SER A CA 1
ATOM 587 C C . SER A 1 82 ? -0.782 4.605 -0.255 1.00 96.06 82 SER A C 1
ATOM 589 O O . SER A 1 82 ? -1.294 4.548 -1.373 1.00 96.06 82 SER A O 1
ATOM 591 N N . VAL A 1 83 ? -1.349 4.057 0.813 1.00 96.50 83 VAL A N 1
ATOM 592 C CA . VAL A 1 83 ? -2.649 3.381 0.846 1.00 96.50 83 VAL A CA 1
ATOM 593 C C . VAL A 1 83 ? -3.620 4.272 1.606 1.00 96.50 83 VAL A C 1
ATOM 595 O O . VAL A 1 83 ? -3.384 4.603 2.770 1.00 96.50 83 VAL A O 1
ATOM 598 N N . LEU A 1 84 ? -4.696 4.694 0.944 1.00 95.88 84 LEU A N 1
ATOM 599 C CA . LEU A 1 84 ? -5.582 5.742 1.445 1.00 95.88 84 LEU A CA 1
ATOM 600 C C . LEU A 1 84 ? -6.952 5.184 1.843 1.00 95.88 84 LEU A C 1
ATOM 602 O O . LEU A 1 84 ? -7.636 4.546 1.043 1.00 95.88 84 LEU A O 1
ATOM 606 N N . GLY A 1 85 ? -7.405 5.499 3.055 1.00 96.12 85 GLY A N 1
ATOM 607 C CA . GLY A 1 85 ? -8.774 5.227 3.496 1.00 96.12 85 GLY A CA 1
ATOM 608 C C . GLY A 1 85 ? -9.055 3.758 3.820 1.00 96.12 85 GLY A C 1
ATOM 609 O O . GLY A 1 85 ? -10.104 3.240 3.425 1.00 96.12 85 GLY A O 1
ATOM 610 N N . ILE A 1 86 ? -8.130 3.102 4.520 1.00 97.19 86 ILE A N 1
ATOM 611 C CA . ILE A 1 86 ? -8.317 1.784 5.142 1.00 97.19 86 ILE A CA 1
ATOM 612 C C . ILE A 1 86 ? -9.254 1.946 6.346 1.00 97.19 86 ILE A C 1
ATOM 614 O O . ILE A 1 86 ? -9.034 2.794 7.215 1.00 97.19 86 ILE A O 1
ATOM 618 N N . ALA A 1 87 ? -10.306 1.134 6.412 1.00 95.75 87 ALA A N 1
ATOM 619 C CA . ALA A 1 87 ? -11.329 1.271 7.441 1.00 95.75 87 ALA A CA 1
ATOM 620 C C . ALA A 1 87 ? -10.855 0.811 8.834 1.00 95.75 87 ALA A C 1
ATOM 622 O O . ALA A 1 87 ? -10.028 -0.087 8.990 1.00 95.75 87 ALA A O 1
ATOM 623 N N . SER A 1 88 ? -11.450 1.387 9.878 1.00 91.19 88 SER A N 1
ATOM 624 C CA . SER A 1 88 ? -11.398 0.827 11.234 1.00 91.19 88 SER A CA 1
ATOM 625 C C . SER A 1 88 ? -12.402 -0.334 11.355 1.00 91.19 88 SER A C 1
ATOM 627 O O . SER A 1 88 ? -13.496 -0.225 10.794 1.00 91.19 88 SER A O 1
ATOM 629 N N . PRO A 1 89 ? -12.091 -1.436 12.069 1.00 94.06 89 PRO A N 1
ATOM 630 C CA . PRO A 1 89 ? -10.911 -1.666 12.919 1.00 94.06 89 PRO A CA 1
ATOM 631 C C . PRO A 1 89 ? -9.688 -2.246 12.190 1.00 94.06 89 PRO A C 1
ATOM 633 O O . PRO A 1 89 ? -8.647 -2.465 12.813 1.00 94.06 89 PRO A O 1
ATOM 636 N N . GLU A 1 90 ? -9.795 -2.517 10.890 1.00 95.44 90 GLU A N 1
ATOM 637 C CA . GLU A 1 90 ? -8.759 -3.201 10.114 1.00 95.44 90 GLU A CA 1
ATOM 638 C C . GLU A 1 90 ? -7.430 -2.439 10.109 1.00 95.44 90 GLU A C 1
ATOM 640 O O . GLU A 1 90 ? -6.390 -3.034 10.393 1.00 95.44 90 GLU A O 1
ATOM 645 N N . TYR A 1 91 ? -7.464 -1.114 9.930 1.00 96.81 91 TYR A N 1
ATOM 646 C CA . TYR A 1 91 ? -6.268 -0.272 10.021 1.00 96.81 91 TYR A CA 1
ATOM 647 C C . TYR A 1 91 ? -5.506 -0.490 11.335 1.00 96.81 91 TYR A C 1
ATOM 649 O O . TYR A 1 91 ? -4.294 -0.670 11.322 1.00 96.81 91 TYR A O 1
ATOM 657 N N . GLY A 1 92 ? -6.197 -0.524 12.479 1.00 95.56 92 GLY A N 1
ATOM 658 C CA . GLY A 1 92 ? -5.551 -0.709 13.784 1.00 95.56 92 GLY A CA 1
ATOM 659 C C . GLY A 1 92 ? -4.983 -2.115 13.990 1.00 95.56 92 GLY A C 1
ATOM 660 O O . GLY A 1 92 ? -4.024 -2.287 14.738 1.00 95.56 92 GLY A O 1
ATOM 661 N N . THR A 1 93 ? -5.540 -3.110 13.297 1.00 95.19 93 THR A N 1
ATOM 662 C CA . THR A 1 93 ? -5.024 -4.487 13.295 1.00 95.19 93 THR A CA 1
ATOM 663 C C . THR A 1 93 ? -3.762 -4.598 12.442 1.00 95.19 93 THR A C 1
ATOM 665 O O . THR A 1 93 ? -2.808 -5.278 12.821 1.00 95.19 93 THR A O 1
ATOM 668 N N . LEU A 1 94 ? -3.743 -3.919 11.294 1.00 95.00 94 LEU A N 1
ATOM 669 C CA . LEU A 1 94 ? -2.609 -3.905 10.374 1.00 95.00 94 LEU A CA 1
ATOM 670 C C . LEU A 1 94 ? -1.485 -2.976 10.846 1.00 95.00 94 LEU A C 1
ATOM 672 O O . LEU A 1 94 ? -0.323 -3.292 10.628 1.00 95.00 94 LEU A O 1
ATOM 676 N N . PHE A 1 95 ? -1.791 -1.874 11.525 1.00 95.94 95 PHE A N 1
ATOM 677 C CA . PHE A 1 95 ? -0.819 -0.842 11.896 1.00 95.94 95 PHE A CA 1
ATOM 678 C C . PHE A 1 95 ? -0.935 -0.419 13.372 1.00 95.94 95 PHE A C 1
ATOM 680 O O . PHE A 1 95 ? -1.163 0.763 13.668 1.00 95.94 95 PHE A O 1
ATOM 687 N N . PRO A 1 96 ? -0.784 -1.354 14.331 1.00 95.94 96 PRO A N 1
ATOM 688 C CA . PRO A 1 96 ? -0.911 -1.038 15.754 1.00 95.94 96 PRO A CA 1
ATOM 689 C C . PRO A 1 96 ? 0.136 -0.014 16.224 1.00 95.94 96 PRO A C 1
ATOM 691 O O . PRO A 1 96 ? -0.137 0.790 17.122 1.00 95.94 96 PRO A O 1
ATOM 694 N N . GLU A 1 97 ? 1.310 0.026 15.591 1.00 94.81 97 GLU A N 1
ATOM 695 C CA . GLU A 1 97 ? 2.366 0.993 15.891 1.00 94.81 97 GLU A CA 1
ATOM 696 C C . GLU A 1 97 ? 1.957 2.424 15.507 1.00 94.81 97 GLU A C 1
ATOM 698 O O . GLU A 1 97 ? 2.253 3.365 16.246 1.00 94.81 97 GLU A O 1
ATOM 703 N N . HIS A 1 98 ? 1.217 2.603 14.404 1.00 95.12 98 HIS A N 1
ATOM 704 C CA . HIS A 1 98 ? 0.742 3.922 13.967 1.00 95.12 98 HIS A CA 1
ATOM 705 C C . HIS A 1 98 ? -0.300 4.476 14.937 1.00 95.12 98 HIS A C 1
ATOM 707 O O . HIS A 1 98 ? -0.253 5.655 15.296 1.00 95.12 98 HIS A O 1
ATOM 713 N N . VAL A 1 99 ? -1.229 3.620 15.377 1.00 94.25 99 VAL A N 1
ATOM 714 C CA . VAL A 1 99 ? -2.248 3.972 16.377 1.00 94.25 99 VAL A CA 1
ATOM 715 C C . VAL A 1 99 ? -1.572 4.380 17.682 1.00 94.25 99 VAL A C 1
ATOM 717 O O . VAL A 1 99 ? -1.835 5.465 18.199 1.00 94.25 99 VAL A O 1
ATOM 720 N N . THR A 1 100 ? -0.631 3.564 18.159 1.00 94.38 100 THR A N 1
ATOM 721 C CA . THR A 1 100 ? 0.141 3.845 19.376 1.00 94.38 100 THR A CA 1
ATOM 722 C C . THR A 1 100 ? 0.871 5.189 19.278 1.00 94.38 100 THR A C 1
ATOM 724 O O . THR A 1 100 ? 0.741 6.036 20.164 1.00 94.38 100 THR A O 1
ATOM 727 N N . ALA A 1 101 ? 1.594 5.433 18.180 1.00 92.31 101 ALA A N 1
ATOM 728 C CA . ALA A 1 101 ? 2.312 6.687 17.959 1.00 92.31 101 ALA A CA 1
ATOM 729 C C . ALA A 1 101 ? 1.372 7.905 17.909 1.00 92.31 101 ALA A C 1
ATOM 731 O O . ALA A 1 101 ? 1.680 8.952 18.483 1.00 92.31 101 ALA A O 1
ATOM 732 N N . TYR A 1 102 ? 0.213 7.779 17.258 1.00 92.44 102 TYR A N 1
ATOM 733 C CA . TYR A 1 102 ? -0.797 8.834 17.205 1.00 92.44 102 TYR A CA 1
ATOM 734 C C . TYR A 1 102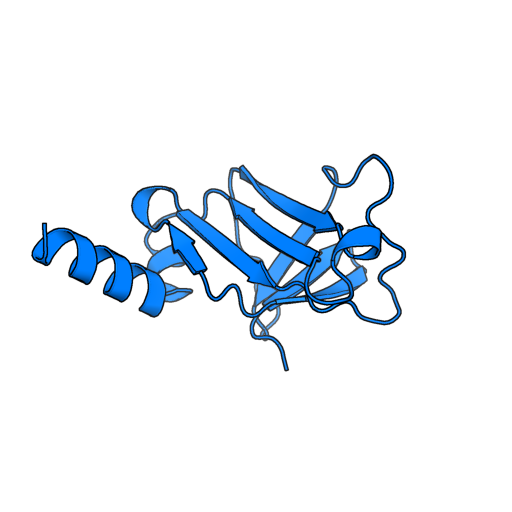 ? -1.364 9.164 18.592 1.00 92.44 102 TYR A C 1
ATOM 736 O O . TYR A 1 102 ? -1.391 10.334 18.980 1.00 92.44 102 TYR A O 1
ATOM 744 N N . GLU A 1 103 ? -1.743 8.153 19.375 1.00 92.56 103 GLU A N 1
ATOM 745 C CA . GLU A 1 103 ? -2.251 8.356 20.735 1.00 92.56 103 GLU A CA 1
ATOM 746 C C . GLU A 1 103 ? -1.223 9.008 21.662 1.00 92.56 103 GLU A C 1
ATOM 748 O O . GLU A 1 103 ? -1.583 9.850 22.488 1.00 92.56 103 GLU A O 1
ATOM 753 N N . HIS A 1 104 ? 0.056 8.640 21.538 1.00 92.25 104 HIS A N 1
ATOM 754 C CA . HIS A 1 104 ? 1.124 9.278 22.303 1.00 92.25 104 HIS A CA 1
ATOM 755 C C . HIS A 1 104 ? 1.231 10.774 21.993 1.00 92.25 104 HIS A C 1
ATOM 757 O O . HIS A 1 104 ? 1.337 11.564 22.930 1.00 92.25 104 HIS A O 1
ATOM 763 N N . ARG A 1 105 ? 1.130 11.173 20.715 1.00 89.00 105 ARG A N 1
ATOM 764 C CA . ARG A 1 105 ? 1.156 12.590 20.305 1.00 89.00 105 ARG A CA 1
ATOM 765 C C . ARG A 1 105 ? -0.021 13.390 20.867 1.00 89.00 105 ARG A C 1
ATOM 767 O O . ARG A 1 105 ? 0.170 14.525 21.302 1.00 89.00 105 ARG A O 1
ATOM 774 N N . LEU A 1 106 ? -1.218 12.799 20.896 1.00 86.00 106 LEU A N 1
ATOM 775 C CA . LEU A 1 106 ? -2.402 13.437 21.484 1.00 86.00 106 LEU A CA 1
ATOM 776 C C . LEU A 1 106 ? -2.248 13.674 22.989 1.00 86.00 106 LEU A C 1
ATOM 778 O O . LEU A 1 106 ? -2.668 14.707 23.489 1.00 86.00 106 LEU A O 1
ATOM 782 N N . LYS A 1 107 ? -1.638 12.728 23.712 1.00 82.88 107 LYS A N 1
ATOM 783 C CA . LYS A 1 107 ? -1.435 12.821 25.168 1.00 82.8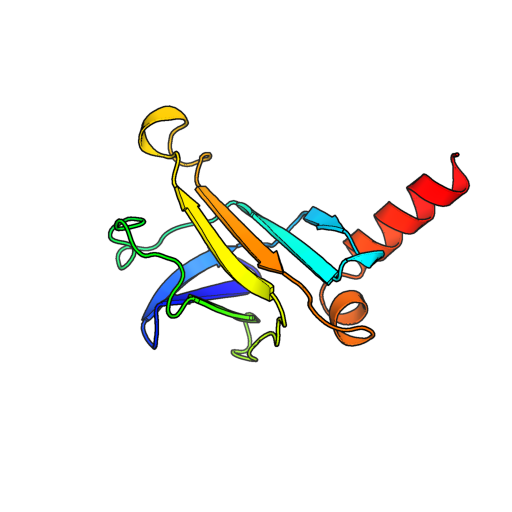8 107 LYS A CA 1
ATOM 784 C C . LYS A 1 107 ? -0.334 13.815 25.563 1.00 82.88 107 LYS A C 1
ATOM 786 O O . LYS A 1 107 ? -0.271 14.205 26.725 1.00 82.88 107 LYS A O 1
ATOM 791 N N . SER A 1 108 ? 0.541 14.190 24.630 1.00 73.06 108 SER A N 1
ATOM 792 C CA . SER A 1 108 ? 1.624 15.162 24.836 1.00 73.06 108 SER A CA 1
ATOM 793 C C . SER A 1 108 ? 1.295 16.592 24.379 1.00 73.06 108 SER A C 1
ATOM 795 O O . SER A 1 108 ? 2.178 17.444 24.452 1.00 73.06 108 SER A O 1
ATOM 797 N N . SER A 1 109 ? 0.079 16.835 23.874 1.00 62.28 109 SER A N 1
ATOM 798 C CA . SER A 1 109 ? -0.408 18.143 23.397 1.00 62.28 109 SER A CA 1
ATOM 799 C C . SER A 1 109 ? -1.300 18.812 24.439 1.00 62.28 109 SER A C 1
ATOM 801 O O . SER A 1 109 ? -1.216 20.053 24.564 1.00 62.28 109 SER A O 1
#

Secondary structure (DSSP, 8-state):
--SEEEEETTEEEEEE---EEEGGGTEEEEE-EE-TT-----TTTTSSEEEEETTS-B--EEEEEEEEE-HHHHGGGSEEEEEEEEPTTHHHHH-HHHHHHHHHHHHT-

Organism: NCBI:txid2695856

Foldseek 3Di:
DAQKFKDAAPHGFFHHVLQEADVVFLKTKGATDGDPPDPDDPPCQPDGIWMAGPVRHTQDAPSAKDWFDPCVPVNSRRIMIMGTHGDPPVSCVSCVVNVVVVVVVVVVD

pLDDT: mean 90.09, std 10.73, range [48.31, 98.0]